Protein AF-A0A7W3Y386-F1 (afdb_monomer_lite)

Secondary structure (DSSP, 8-state):
-----------S---------------------------------HHHHHHHHHHHHHHHHHHHHHHHHHT-HHHHHHHHHHHHHHHHHHHHHHHHHHHHHHHHHHHHHHB-TTS-B-HHHHHHHHHHHHHHHHHHHHHHHHTT-

Structure (mmCIF, N/CA/C/O backbone):
data_AF-A0A7W3Y386-F1
#
_entry.id   AF-A0A7W3Y386-F1
#
loop_
_atom_site.group_PDB
_atom_site.id
_atom_site.type_symbol
_atom_site.label_atom_id
_atom_site.label_alt_id
_atom_site.label_comp_id
_atom_site.label_asym_id
_atom_site.label_entity_id
_atom_site.label_seq_id
_atom_site.pdbx_PDB_ins_code
_atom_site.Cartn_x
_atom_site.Cartn_y
_atom_site.Cartn_z
_atom_site.occupancy
_atom_site.B_iso_or_equiv
_atom_site.auth_seq_id
_atom_site.auth_comp_id
_atom_site.auth_asym_id
_atom_site.auth_atom_id
_atom_site.pdbx_PDB_model_num
ATOM 1 N N . MET A 1 1 ? 32.190 34.028 -1.084 1.00 43.75 1 MET A N 1
ATOM 2 C CA . MET A 1 1 ? 32.669 34.231 0.303 1.00 43.75 1 MET A CA 1
ATOM 3 C C . MET A 1 1 ? 32.483 35.702 0.647 1.00 43.75 1 MET A C 1
ATOM 5 O O . MET A 1 1 ? 32.787 36.502 -0.228 1.00 43.75 1 MET A O 1
ATOM 9 N N . ARG A 1 2 ? 32.028 36.006 1.882 1.00 43.75 2 ARG A N 1
ATOM 10 C CA . ARG A 1 2 ? 31.510 37.298 2.425 1.00 43.75 2 ARG A CA 1
ATOM 11 C C . ARG A 1 2 ? 30.013 37.469 2.125 1.00 43.75 2 ARG A C 1
ATOM 13 O O . ARG A 1 2 ? 29.675 37.678 0.973 1.00 43.75 2 ARG A O 1
ATOM 20 N N . ILE A 1 3 ? 29.067 37.075 2.987 1.00 51.12 3 ILE A N 1
ATOM 21 C CA . ILE A 1 3 ? 28.746 37.412 4.397 1.00 51.12 3 ILE A CA 1
ATOM 22 C C . ILE A 1 3 ? 28.417 38.898 4.564 1.00 51.12 3 ILE A C 1
ATOM 24 O O . ILE A 1 3 ? 29.313 39.715 4.759 1.00 51.12 3 ILE A O 1
ATOM 28 N N . ASP A 1 4 ? 27.115 39.188 4.502 1.00 47.25 4 ASP A N 1
ATOM 29 C CA . ASP A 1 4 ? 26.485 40.408 4.999 1.00 47.25 4 ASP A CA 1
ATOM 30 C C . ASP A 1 4 ? 26.526 40.431 6.534 1.00 47.25 4 ASP A C 1
ATOM 32 O O . ASP A 1 4 ? 26.051 39.508 7.201 1.00 47.25 4 ASP A O 1
ATOM 36 N N . HIS A 1 5 ? 27.063 41.511 7.100 1.00 51.88 5 HIS A N 1
ATOM 37 C CA . HIS A 1 5 ? 26.894 41.880 8.503 1.00 51.88 5 HIS A CA 1
ATOM 38 C C . HIS A 1 5 ? 26.138 43.207 8.559 1.00 51.88 5 HIS A C 1
ATOM 40 O O . HIS A 1 5 ? 26.725 44.277 8.446 1.00 51.88 5 HIS A O 1
ATOM 46 N N . GLY A 1 6 ? 24.821 43.117 8.731 1.00 47.12 6 GLY A N 1
ATOM 47 C CA . GLY A 1 6 ? 23.929 44.253 8.957 1.00 47.12 6 GLY A CA 1
ATOM 48 C C . GLY A 1 6 ? 23.078 44.020 10.201 1.00 47.12 6 GLY A C 1
ATOM 49 O O . GLY A 1 6 ? 21.869 43.866 10.099 1.00 47.12 6 GLY A O 1
ATOM 50 N N . GLY A 1 7 ? 23.717 43.923 11.368 1.00 45.41 7 GLY A N 1
ATOM 51 C CA . GLY A 1 7 ? 23.053 43.835 12.670 1.00 45.41 7 GLY A CA 1
ATOM 52 C C . GLY A 1 7 ? 23.400 45.062 13.499 1.00 45.41 7 GLY A C 1
ATOM 53 O O . GLY A 1 7 ? 24.337 45.023 14.291 1.00 45.41 7 GLY A O 1
ATOM 54 N N . GLY A 1 8 ? 22.699 46.168 13.249 1.00 45.47 8 GLY A N 1
ATOM 55 C CA . GLY A 1 8 ? 22.842 47.403 14.011 1.00 45.47 8 GLY A CA 1
ATOM 56 C C . GLY A 1 8 ? 22.419 47.210 15.466 1.00 45.47 8 GLY A C 1
ATOM 57 O O . GLY A 1 8 ? 21.386 46.606 15.752 1.00 45.47 8 GLY A O 1
ATOM 58 N N . ALA A 1 9 ? 23.236 47.734 16.375 1.00 56.34 9 ALA A N 1
ATOM 59 C CA . ALA A 1 9 ? 22.889 47.915 17.774 1.00 56.34 9 ALA A CA 1
ATOM 60 C C . ALA A 1 9 ? 21.665 48.836 17.900 1.00 56.34 9 ALA A C 1
ATOM 62 O O . ALA A 1 9 ? 21.613 49.882 17.253 1.00 56.34 9 ALA A O 1
ATOM 63 N N . VAL A 1 10 ? 20.715 48.475 18.766 1.00 58.47 10 VAL A N 1
ATOM 64 C CA . VAL A 1 10 ? 19.667 49.391 19.236 1.00 58.47 10 VAL A CA 1
ATOM 65 C C . VAL A 1 10 ? 19.693 49.403 20.769 1.00 58.47 10 VAL A C 1
ATOM 67 O O . VAL A 1 10 ? 19.847 48.333 21.364 1.00 58.47 10 VAL A O 1
ATOM 70 N N . PRO A 1 11 ? 19.625 50.586 21.412 1.00 54.97 11 PRO A N 1
ATOM 71 C CA . PRO A 1 11 ? 20.080 50.792 22.779 1.00 54.97 11 PRO A CA 1
ATOM 72 C C . PRO A 1 11 ? 19.012 50.515 23.838 1.00 54.97 11 PRO A C 1
ATOM 74 O O . PRO A 1 11 ? 17.806 50.535 23.602 1.00 54.97 11 PRO A O 1
ATOM 77 N N . GLU A 1 12 ? 19.521 50.330 25.047 1.00 57.12 12 GLU A N 1
ATOM 78 C CA . GLU A 1 12 ? 18.832 50.268 26.327 1.00 57.12 12 GLU A CA 1
ATOM 79 C C . GLU A 1 12 ? 18.114 51.591 26.664 1.00 57.12 12 GLU A C 1
ATOM 81 O O . GLU A 1 12 ? 18.705 52.485 27.257 1.00 57.12 12 GLU A O 1
ATOM 86 N N . SER A 1 13 ? 16.835 51.735 26.303 1.00 62.88 13 SER A N 1
ATOM 87 C CA . SER A 1 13 ? 15.958 52.781 26.870 1.00 62.88 13 SER A CA 1
ATOM 88 C C . SER A 1 13 ? 14.469 52.518 26.614 1.00 62.88 13 SER A C 1
ATOM 90 O O . SER A 1 13 ? 13.782 53.263 25.923 1.00 62.88 13 SER A O 1
ATOM 92 N N . SER A 1 14 ? 13.922 51.444 27.182 1.00 56.09 14 SER A N 1
ATOM 93 C CA . SER A 1 14 ? 12.462 51.281 27.328 1.00 56.09 14 SER A CA 1
ATOM 94 C C . SER A 1 14 ? 12.120 50.404 28.534 1.00 56.09 14 SER A C 1
ATOM 96 O O . SER A 1 14 ? 11.331 49.469 28.437 1.00 56.09 14 SER A O 1
ATOM 98 N N . ARG A 1 15 ? 12.740 50.693 29.688 1.00 62.75 15 ARG A N 1
ATOM 99 C CA . ARG A 1 15 ? 12.207 50.249 30.982 1.00 62.75 15 ARG A CA 1
ATOM 100 C C . ARG A 1 15 ? 11.028 51.174 31.314 1.00 62.75 15 ARG A C 1
ATOM 102 O O . ARG A 1 15 ? 11.263 52.373 31.426 1.00 62.75 15 ARG A O 1
ATOM 109 N N . PRO A 1 16 ? 9.786 50.679 31.425 1.00 56.00 16 PRO A N 1
ATOM 110 C CA . PRO A 1 16 ? 8.708 51.482 31.966 1.00 56.00 16 PRO A CA 1
ATOM 111 C C . PRO A 1 16 ? 8.860 51.549 33.485 1.00 56.00 16 PRO A C 1
ATOM 113 O O . PRO A 1 16 ? 8.852 50.528 34.176 1.00 56.00 16 PRO A O 1
ATOM 116 N N . ASP A 1 17 ? 9.001 52.774 33.977 1.00 51.72 17 ASP A N 1
ATOM 117 C CA . ASP A 1 17 ? 8.921 53.130 35.384 1.00 51.72 17 ASP A CA 1
ATOM 118 C C . ASP A 1 17 ? 7.496 52.867 35.888 1.00 51.72 17 ASP A C 1
ATOM 120 O O . ASP A 1 17 ? 6.556 53.594 35.561 1.00 51.72 17 ASP A O 1
ATOM 124 N N . HIS A 1 18 ? 7.312 51.824 36.695 1.00 50.12 18 HIS A N 1
ATOM 125 C CA . HIS A 1 18 ? 6.069 51.626 37.434 1.00 50.12 18 HIS A CA 1
ATOM 126 C C . HIS A 1 18 ? 6.189 52.274 38.814 1.00 50.12 18 HIS A C 1
ATOM 128 O O . HIS A 1 18 ? 6.636 51.653 39.776 1.00 50.12 18 HIS A O 1
ATOM 134 N N . GLN A 1 19 ? 5.783 53.544 38.872 1.00 56.59 19 GLN A N 1
ATOM 135 C CA . GLN A 1 19 ? 5.464 54.258 40.106 1.00 56.59 19 GLN A CA 1
ATOM 136 C C . GLN A 1 19 ? 4.197 53.681 40.753 1.00 56.59 19 GLN A C 1
ATOM 138 O O . GLN A 1 19 ? 3.144 53.570 40.127 1.00 56.59 19 GLN A O 1
ATOM 143 N N . ASP A 1 20 ? 4.338 53.326 42.026 1.00 51.91 20 ASP A N 1
ATOM 144 C CA . ASP A 1 20 ? 3.532 53.810 43.147 1.00 51.91 20 ASP A CA 1
ATOM 145 C C . ASP A 1 20 ? 2.018 53.949 42.925 1.00 51.91 20 ASP A C 1
ATOM 147 O O . ASP A 1 20 ? 1.476 55.031 42.716 1.00 51.91 20 ASP A O 1
ATOM 151 N N . GLY A 1 21 ? 1.309 52.837 43.118 1.00 43.19 21 GLY A N 1
ATOM 152 C CA . GLY A 1 21 ? -0.128 52.813 43.380 1.00 43.19 21 GLY A CA 1
ATOM 153 C C . GLY A 1 21 ? -0.414 52.140 44.718 1.00 43.19 21 GLY A C 1
ATOM 154 O O . GLY A 1 21 ? -0.678 50.941 44.773 1.00 43.19 21 GLY A O 1
ATOM 155 N N . LYS A 1 22 ? -0.343 52.897 45.820 1.00 51.66 22 LYS A N 1
ATOM 156 C CA . LYS A 1 22 ? -0.908 52.466 47.105 1.00 51.66 22 LYS A CA 1
ATOM 157 C C . LYS A 1 22 ? -2.435 52.579 47.082 1.00 51.66 22 LYS A C 1
ATOM 159 O O . LYS A 1 22 ? -2.997 53.520 46.537 1.00 51.66 22 LYS A O 1
ATOM 164 N N . SER A 1 23 ? -3.039 51.699 47.878 1.00 52.16 23 SER A N 1
ATOM 165 C CA . SER A 1 23 ? -4.423 51.704 48.368 1.00 52.16 23 SER A CA 1
ATOM 166 C C . SER A 1 23 ? -5.438 50.986 47.478 1.00 52.16 23 SER A C 1
ATOM 168 O O . SER A 1 23 ? -5.710 51.382 46.351 1.00 52.16 23 SER A O 1
ATOM 170 N N . GLY A 1 24 ? -6.037 49.935 48.040 1.00 45.34 24 GLY A N 1
ATOM 171 C CA . GLY A 1 24 ? -7.206 49.300 47.453 1.00 45.34 24 GLY A CA 1
ATOM 172 C C . GLY A 1 24 ? -7.364 47.845 47.853 1.00 45.34 24 GLY A C 1
ATOM 173 O O . GLY A 1 24 ? -7.089 46.959 47.060 1.00 45.34 24 GLY A O 1
ATOM 174 N N . GLY A 1 25 ? -7.855 47.611 49.067 1.00 42.94 25 GLY A N 1
ATOM 175 C CA . GLY A 1 25 ? -8.546 46.365 49.382 1.00 42.94 25 GLY A CA 1
ATOM 176 C C . GLY A 1 25 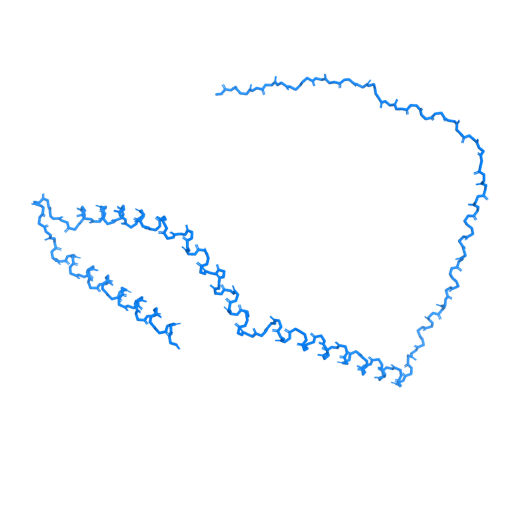? -7.649 45.239 49.870 1.00 42.94 25 GLY A C 1
ATOM 177 O O . GLY A 1 25 ? -7.086 44.462 49.106 1.00 42.94 25 GLY A O 1
ATOM 178 N N . SER A 1 26 ? -7.636 45.077 51.188 1.00 54.69 26 SER A N 1
ATOM 179 C CA . SER A 1 26 ? -7.432 43.788 51.831 1.00 54.69 26 SER A CA 1
ATOM 180 C C . SER A 1 26 ? -8.504 42.796 51.357 1.00 54.69 26 SER A C 1
ATOM 182 O O . SER A 1 26 ? -9.471 42.532 52.068 1.00 54.69 26 SER A O 1
ATOM 184 N N . SER A 1 27 ? -8.355 42.236 50.159 1.00 52.72 27 SER A N 1
ATOM 185 C CA . SER A 1 27 ? -9.071 41.017 49.799 1.00 52.72 27 SER A CA 1
ATOM 186 C C . SER A 1 27 ? -8.254 39.860 50.342 1.00 52.72 27 SER A C 1
ATOM 188 O O . SER A 1 27 ? -7.410 39.258 49.678 1.00 52.72 27 SER A O 1
ATOM 190 N N . ARG A 1 28 ? -8.428 39.663 51.647 1.00 54.69 28 ARG A N 1
ATOM 191 C CA . ARG A 1 28 ? -8.013 38.474 52.367 1.00 54.69 28 ARG A CA 1
ATOM 192 C C . ARG A 1 28 ? -8.628 37.303 51.604 1.00 54.69 28 ARG A C 1
ATOM 194 O O . ARG A 1 28 ? -9.819 37.047 51.732 1.00 54.69 28 ARG A O 1
ATOM 201 N N . TYR A 1 29 ? -7.824 36.617 50.797 1.00 49.25 29 TYR A N 1
ATOM 202 C CA . TYR A 1 29 ? -8.136 35.258 50.393 1.00 49.25 29 TYR A CA 1
ATOM 203 C C . TYR A 1 29 ? -8.120 34.447 51.688 1.00 49.25 29 TYR A C 1
ATOM 205 O O . TYR A 1 29 ? -7.090 33.918 52.106 1.00 49.25 29 TYR A O 1
ATOM 213 N N . GLU A 1 30 ? -9.257 34.411 52.380 1.00 54.75 30 GLU A N 1
ATOM 214 C CA . GLU A 1 30 ? -9.596 33.242 53.162 1.00 54.75 30 GLU A CA 1
ATOM 215 C C . GLU A 1 30 ? -9.615 32.107 52.153 1.00 54.75 30 GLU A C 1
ATOM 217 O O . GLU A 1 30 ? -10.576 31.882 51.424 1.00 54.75 30 GLU A O 1
ATOM 222 N N . VAL A 1 31 ? -8.470 31.435 52.058 1.00 52.94 31 VAL A N 1
ATOM 223 C CA . VAL A 1 31 ? -8.421 30.061 51.607 1.00 52.94 31 VAL A CA 1
ATOM 224 C C . VAL A 1 31 ? -9.313 29.338 52.596 1.00 52.94 31 VAL A C 1
ATOM 226 O O . VAL A 1 31 ? -8.880 28.967 53.690 1.00 52.94 31 VAL A O 1
ATOM 229 N N . GLU A 1 32 ? -10.589 29.231 52.238 1.00 58.09 32 GLU A N 1
ATOM 230 C CA . GLU A 1 32 ? -11.501 28.274 52.816 1.00 58.09 32 GLU A CA 1
ATOM 231 C C . GLU A 1 32 ? -10.778 26.948 52.636 1.00 58.09 32 GLU A C 1
ATOM 233 O O . GLU A 1 32 ? -10.674 26.413 51.530 1.00 58.09 32 GLU A O 1
ATOM 238 N N . LYS A 1 33 ? -10.102 26.509 53.705 1.00 52.88 33 LYS A N 1
ATOM 239 C CA . LYS A 1 33 ? -9.380 25.247 53.700 1.00 52.88 33 LYS A CA 1
ATOM 240 C C . LYS A 1 33 ? -10.430 24.248 53.250 1.00 52.88 33 LYS A C 1
ATOM 242 O O . LYS A 1 33 ? -11.424 24.120 53.976 1.00 52.88 33 LYS A O 1
ATOM 247 N N . PRO A 1 34 ? -10.274 23.581 52.089 1.00 52.59 34 PRO A N 1
ATOM 248 C CA . PRO A 1 34 ? -11.197 22.524 51.753 1.00 52.59 34 PRO A CA 1
ATOM 249 C C . PRO A 1 34 ? -11.122 21.603 52.954 1.00 52.59 34 PRO A C 1
ATOM 251 O O . PRO A 1 34 ? -10.032 21.148 53.315 1.00 52.59 34 PRO A O 1
ATOM 254 N N . LYS A 1 35 ? -12.251 21.454 53.661 1.00 53.72 35 LYS A N 1
ATOM 255 C CA . LYS A 1 35 ? -12.402 20.434 54.687 1.00 53.72 35 LYS A CA 1
ATOM 256 C C . LYS A 1 35 ? -11.912 19.194 53.978 1.00 53.72 35 LYS A C 1
ATOM 258 O O . LYS A 1 35 ? -12.574 18.739 53.044 1.00 53.72 35 LYS A O 1
ATOM 263 N N . ALA A 1 36 ? -10.709 18.746 54.328 1.00 56.09 36 ALA A N 1
ATOM 264 C CA . ALA A 1 36 ? -10.206 17.485 53.866 1.00 56.09 36 ALA A CA 1
ATOM 265 C C . ALA A 1 36 ? -11.277 16.533 54.367 1.00 56.09 36 ALA A C 1
ATOM 267 O O . ALA A 1 36 ? -11.376 16.268 55.566 1.00 56.09 36 ALA A O 1
ATOM 268 N N . LYS A 1 37 ? -12.181 16.133 53.465 1.00 51.97 37 LYS A N 1
ATOM 269 C CA . LYS A 1 37 ? -12.906 14.903 53.654 1.00 51.97 37 LYS A CA 1
ATOM 270 C C . LYS A 1 37 ? -11.756 13.939 53.742 1.00 51.97 37 LYS A C 1
ATOM 272 O O . LYS A 1 37 ? -11.091 13.686 52.743 1.00 51.97 37 LYS A O 1
ATOM 277 N N . GLU A 1 38 ? -11.437 13.575 54.975 1.00 54.25 38 GLU A N 1
ATOM 278 C CA . GLU A 1 38 ? -10.708 12.381 55.306 1.00 54.25 38 GLU A CA 1
ATOM 279 C C . GLU A 1 38 ? -11.387 11.320 54.452 1.00 54.25 38 GLU A C 1
ATOM 281 O O . GLU A 1 38 ? -12.430 10.765 54.806 1.00 54.25 38 GLU A O 1
ATOM 286 N N . SER A 1 39 ? -10.863 11.104 53.247 1.00 53.88 39 SER A N 1
ATOM 287 C CA . SER A 1 39 ? -11.093 9.884 52.525 1.00 53.88 39 SER A CA 1
ATOM 288 C C . SER A 1 39 ? -10.330 8.906 53.382 1.00 53.88 39 SER A C 1
ATOM 290 O O . SER A 1 39 ? -9.156 8.619 53.145 1.00 53.88 39 SER A O 1
ATOM 292 N N . LYS A 1 40 ? -10.981 8.474 54.471 1.00 48.91 40 LYS A N 1
ATOM 293 C CA . LYS A 1 40 ? -10.641 7.236 55.125 1.00 48.91 40 LYS A CA 1
ATOM 294 C C . LYS A 1 40 ? -10.380 6.308 53.956 1.00 48.91 40 LYS A C 1
ATOM 296 O O . LYS A 1 40 ? -11.259 6.146 53.105 1.00 48.91 40 LYS A O 1
ATOM 301 N N . ALA A 1 41 ? -9.196 5.720 53.905 1.00 54.28 41 ALA A N 1
ATOM 302 C CA . ALA A 1 41 ? -9.041 4.434 53.260 1.00 54.28 41 ALA A CA 1
ATOM 303 C C . ALA A 1 41 ? -9.923 3.453 54.055 1.00 54.28 41 ALA A C 1
ATOM 305 O O . ALA A 1 41 ? -9.459 2.615 54.817 1.00 54.28 41 ALA A O 1
ATOM 306 N N . LYS A 1 42 ? -11.240 3.660 53.981 1.00 57.09 42 LYS A N 1
ATOM 307 C CA . LYS A 1 42 ? -12.264 2.721 54.355 1.00 57.09 42 LYS A CA 1
ATOM 308 C C . LYS A 1 42 ? -12.053 1.675 53.285 1.00 57.09 42 LYS A C 1
ATOM 310 O O . LYS A 1 42 ? -12.185 1.997 52.107 1.00 57.09 42 LYS A O 1
ATOM 315 N N . ALA A 1 43 ? -11.596 0.492 53.678 1.00 63.28 43 ALA A N 1
ATOM 316 C CA . ALA A 1 43 ? -11.682 -0.654 52.795 1.00 63.28 43 ALA A CA 1
ATOM 317 C C . ALA A 1 43 ? -13.115 -0.631 52.248 1.00 63.28 43 ALA A C 1
ATOM 319 O O . ALA A 1 43 ? -14.071 -0.687 53.029 1.00 63.28 43 ALA A O 1
ATOM 320 N N . GLU A 1 44 ? -13.250 -0.336 50.956 1.00 68.94 44 GLU A N 1
ATOM 321 C CA . GLU A 1 44 ? -14.553 -0.256 50.315 1.00 68.94 44 GLU A CA 1
ATOM 322 C C . GLU A 1 44 ? -15.253 -1.578 50.595 1.00 68.94 44 GLU A C 1
ATOM 324 O O . GLU A 1 44 ? -14.631 -2.646 50.547 1.00 68.94 44 GLU A O 1
ATOM 329 N N . GLY A 1 45 ? -16.528 -1.501 50.965 1.00 82.44 45 GLY A N 1
ATOM 330 C CA . GLY A 1 45 ? -17.288 -2.716 51.213 1.00 82.44 45 GLY A CA 1
ATOM 331 C C . GLY A 1 45 ? -17.272 -3.592 49.952 1.00 82.44 45 GLY A C 1
ATOM 332 O O . GLY A 1 45 ? -17.225 -3.048 48.845 1.00 82.44 45 GLY A O 1
ATOM 333 N N . PRO A 1 46 ? -17.327 -4.928 50.075 1.00 84.94 46 PRO A N 1
ATOM 334 C CA . PRO A 1 46 ? -17.319 -5.829 48.921 1.00 84.94 46 PRO A CA 1
ATOM 335 C C . PRO A 1 46 ? -18.349 -5.444 47.843 1.00 84.94 46 PRO A C 1
ATOM 337 O O . PRO A 1 46 ? -18.045 -5.493 46.654 1.00 84.94 46 PRO A O 1
ATOM 340 N N . GLU A 1 47 ? -19.521 -4.947 48.244 1.00 86.56 47 GLU A N 1
ATOM 341 C CA . GLU A 1 47 ? -20.558 -4.473 47.318 1.00 86.56 47 GLU A CA 1
ATOM 342 C C . GLU A 1 47 ? -20.150 -3.236 46.504 1.00 86.56 47 GLU A C 1
ATOM 344 O O . GLU A 1 47 ? -20.496 -3.105 45.330 1.00 86.56 47 GLU A O 1
ATOM 349 N N . GLU A 1 48 ? -19.381 -2.333 47.105 1.00 86.06 48 GLU A N 1
ATOM 350 C CA . GLU A 1 48 ? -18.909 -1.099 46.477 1.00 86.06 48 GLU A CA 1
ATOM 351 C C . GLU A 1 48 ? -17.771 -1.392 45.486 1.00 86.06 48 GLU A C 1
ATOM 353 O O . GLU A 1 48 ? -17.708 -0.813 44.395 1.00 86.06 48 GLU A O 1
ATOM 358 N N . ILE A 1 49 ? -16.929 -2.381 45.806 1.00 87.62 49 ILE A N 1
ATOM 359 C CA . ILE A 1 49 ? -15.917 -2.924 44.892 1.00 87.62 49 ILE A CA 1
ATOM 360 C C . ILE A 1 49 ? -16.596 -3.583 43.687 1.00 87.62 49 ILE A C 1
ATOM 362 O O . ILE A 1 49 ? -16.234 -3.301 42.542 1.00 87.62 49 ILE A O 1
ATOM 366 N N . GLU A 1 50 ? -17.613 -4.414 43.912 1.00 89.94 50 GLU A N 1
ATOM 367 C CA . GLU A 1 50 ? -18.375 -5.032 42.829 1.00 89.94 50 GLU A CA 1
ATOM 368 C C . GLU A 1 50 ? -19.097 -4.007 41.950 1.00 89.94 50 GLU A C 1
ATOM 370 O O . GLU A 1 50 ? -19.057 -4.110 40.719 1.00 89.94 50 GLU A O 1
ATOM 375 N N . ALA A 1 51 ? -19.731 -3.001 42.557 1.00 91.69 51 ALA A N 1
ATOM 376 C CA . ALA A 1 51 ? -20.394 -1.924 41.832 1.00 91.69 51 ALA A CA 1
ATOM 377 C C . ALA A 1 51 ? -19.402 -1.169 40.935 1.00 91.69 51 ALA A C 1
ATOM 379 O O . ALA A 1 51 ? -19.682 -0.938 39.754 1.00 91.69 51 ALA A O 1
ATOM 380 N N . ARG A 1 52 ? -18.200 -0.870 41.443 1.00 90.81 52 ARG A N 1
ATOM 381 C CA . ARG A 1 52 ? -17.150 -0.216 40.654 1.00 90.81 52 ARG A CA 1
ATOM 382 C C . ARG A 1 52 ? -16.600 -1.111 39.547 1.00 90.81 52 ARG A C 1
ATOM 384 O O . ARG A 1 52 ? -16.320 -0.609 38.460 1.00 90.81 52 ARG A O 1
ATOM 391 N N . ILE A 1 53 ? -16.446 -2.415 39.780 1.00 92.88 53 ILE A N 1
ATOM 392 C CA . ILE A 1 53 ? -16.003 -3.360 38.742 1.00 92.88 53 ILE A CA 1
ATOM 393 C C . ILE A 1 53 ? -17.036 -3.431 37.616 1.00 92.88 53 ILE A C 1
ATOM 395 O O . ILE A 1 53 ? -16.661 -3.329 36.448 1.00 92.88 53 ILE A O 1
ATOM 399 N N . ARG A 1 54 ? -18.326 -3.563 37.948 1.00 94.31 54 ARG A N 1
ATOM 400 C CA . ARG A 1 54 ? -19.409 -3.566 36.953 1.00 94.31 54 ARG A CA 1
ATOM 401 C C . ARG A 1 54 ? -19.421 -2.269 36.149 1.00 94.31 54 ARG A C 1
ATOM 403 O O . ARG A 1 54 ? -19.431 -2.319 34.923 1.00 94.31 54 ARG A O 1
ATOM 410 N N . HIS A 1 55 ? -19.316 -1.128 36.827 1.00 92.44 55 HIS A N 1
ATOM 411 C CA . HIS A 1 55 ? -19.271 0.175 36.172 1.00 92.44 55 HIS A CA 1
ATOM 412 C C . HIS A 1 55 ? -18.055 0.322 35.240 1.00 92.44 55 HIS A C 1
ATOM 414 O O . HIS A 1 55 ? -18.207 0.713 34.087 1.00 92.44 55 HIS A O 1
ATOM 420 N N . ARG A 1 56 ? -16.853 -0.076 35.683 1.00 94.25 56 ARG A N 1
ATOM 421 C CA . ARG A 1 56 ? -15.646 -0.043 34.837 1.00 94.25 56 ARG A CA 1
ATOM 422 C C . ARG A 1 56 ? -15.754 -0.962 33.624 1.00 94.25 56 ARG A C 1
ATOM 424 O O . ARG A 1 56 ? -15.303 -0.580 32.552 1.00 94.25 56 ARG A O 1
ATOM 431 N N . ARG A 1 57 ? -16.343 -2.153 33.774 1.00 95.62 57 ARG A N 1
ATOM 432 C CA . ARG A 1 57 ? -16.563 -3.081 32.653 1.00 95.62 57 ARG A CA 1
ATOM 433 C C . ARG A 1 57 ? -17.531 -2.512 31.619 1.00 95.62 57 ARG A C 1
ATOM 435 O O . ARG A 1 57 ? -17.267 -2.670 30.436 1.00 95.62 57 ARG A O 1
ATOM 442 N N . ALA A 1 58 ? -18.589 -1.827 32.053 1.00 93.25 58 ALA A N 1
ATOM 443 C CA . ALA A 1 58 ? -19.523 -1.162 31.146 1.00 93.25 58 ALA A CA 1
ATOM 444 C C . ALA A 1 58 ? -18.826 -0.068 30.318 1.00 93.25 58 ALA A C 1
ATOM 446 O O . ALA A 1 58 ? -18.891 -0.091 29.096 1.00 93.25 58 ALA A O 1
ATOM 447 N N . VAL A 1 59 ? -18.050 0.806 30.971 1.00 94.00 59 VAL A N 1
ATOM 448 C CA . VAL A 1 59 ? -17.267 1.852 30.284 1.00 94.00 59 VAL A CA 1
ATOM 449 C C . VAL A 1 59 ? -16.247 1.249 29.305 1.00 94.00 59 VAL A C 1
ATOM 451 O O . VAL A 1 59 ? -16.016 1.787 28.221 1.00 94.00 59 VAL A O 1
ATOM 454 N N . LEU A 1 60 ? -15.635 0.115 29.659 1.00 94.94 60 LEU A N 1
ATOM 455 C CA . LEU A 1 60 ? -14.690 -0.571 28.777 1.00 94.94 60 LEU A CA 1
ATOM 456 C C . LEU A 1 60 ? -15.370 -1.185 27.546 1.00 94.94 60 LEU A C 1
ATOM 458 O O . LEU A 1 60 ? -14.801 -1.157 26.463 1.00 94.94 60 LEU A O 1
ATOM 462 N N . ALA A 1 61 ? -16.570 -1.743 27.705 1.00 93.44 61 ALA A N 1
ATOM 463 C CA . ALA A 1 61 ? -17.328 -2.312 26.597 1.00 93.44 61 ALA A CA 1
ATOM 464 C C . ALA A 1 61 ? -17.714 -1.235 25.571 1.00 93.44 61 ALA A C 1
ATOM 466 O O . ALA A 1 61 ? -17.461 -1.427 24.386 1.00 93.44 61 ALA A O 1
ATOM 467 N N . ASP A 1 62 ? -18.210 -0.083 26.031 1.00 91.38 62 ASP A N 1
ATOM 468 C CA . ASP A 1 62 ? -18.566 1.041 25.152 1.00 91.38 62 ASP A CA 1
ATOM 469 C C . ASP A 1 62 ? -17.346 1.571 24.383 1.00 91.38 62 ASP A C 1
ATOM 471 O O . ASP A 1 62 ? -17.388 1.778 23.170 1.00 91.38 62 ASP A O 1
ATOM 475 N N . THR A 1 63 ? -16.219 1.745 25.079 1.00 92.38 63 THR A N 1
ATOM 476 C CA . THR A 1 63 ? -14.973 2.216 24.449 1.00 92.38 63 THR A CA 1
ATOM 477 C C . THR A 1 63 ? -14.381 1.199 23.477 1.00 92.38 63 THR A C 1
ATOM 4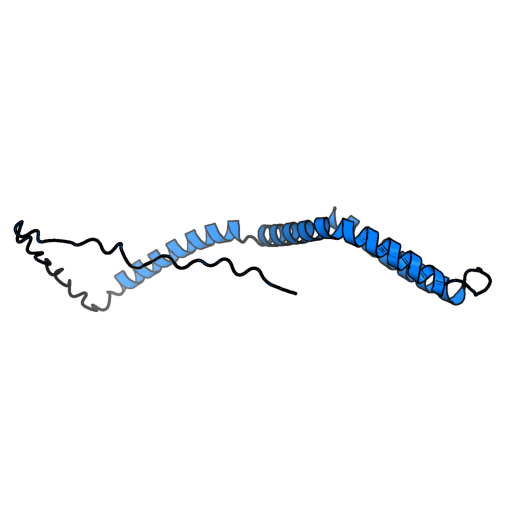79 O O . THR A 1 63 ? -13.814 1.587 22.453 1.00 92.38 63 THR A O 1
ATOM 482 N N . LEU A 1 64 ? -14.521 -0.101 23.751 1.00 90.94 64 LEU A N 1
ATOM 483 C CA . LEU A 1 64 ? -14.114 -1.150 22.820 1.00 90.94 64 LEU A CA 1
ATOM 484 C C . LEU A 1 64 ? -15.004 -1.199 21.583 1.00 90.94 64 LEU A C 1
ATOM 486 O O . LEU A 1 64 ? -14.472 -1.445 20.506 1.00 90.94 64 LEU A O 1
ATOM 490 N N . ASP A 1 65 ? -16.304 -0.948 21.707 1.00 87.69 65 ASP A N 1
ATOM 491 C CA . ASP A 1 65 ? -17.213 -0.932 20.559 1.00 87.69 65 ASP A CA 1
ATOM 492 C C . ASP A 1 65 ? -16.900 0.253 19.629 1.00 87.69 65 ASP A C 1
ATOM 494 O O . ASP A 1 65 ? -16.763 0.092 18.412 1.00 87.69 65 ASP A O 1
ATOM 498 N N . GLU A 1 66 ? -16.613 1.429 20.202 1.00 90.06 66 GLU A N 1
ATOM 499 C CA . GLU A 1 66 ? -16.137 2.580 19.427 1.00 90.06 66 GLU A CA 1
ATOM 500 C C . GLU A 1 66 ? -14.782 2.299 18.745 1.00 90.06 66 GLU A C 1
ATOM 502 O O . GLU A 1 66 ? -14.587 2.599 17.557 1.00 90.06 66 GLU A O 1
ATOM 507 N N . LEU A 1 67 ? -13.831 1.699 19.471 1.00 87.50 67 LEU A N 1
ATOM 508 C CA . LEU A 1 67 ? -12.528 1.327 18.915 1.00 87.50 67 LEU A CA 1
ATOM 509 C C . LEU A 1 67 ? -12.639 0.218 17.864 1.00 87.50 67 LEU A C 1
ATOM 511 O O . LEU A 1 67 ? -11.905 0.257 16.879 1.00 87.50 67 LEU A O 1
ATOM 515 N N . ALA A 1 68 ? -13.551 -0.741 18.017 1.00 82.25 68 ALA A N 1
ATOM 516 C CA . ALA A 1 68 ? -13.739 -1.845 17.082 1.00 82.25 68 ALA A CA 1
ATOM 517 C C . ALA A 1 68 ? -14.181 -1.353 15.699 1.00 82.25 68 ALA A C 1
ATOM 519 O O . ALA A 1 68 ? -13.718 -1.879 14.684 1.00 82.25 68 ALA A O 1
ATOM 520 N N . VAL A 1 69 ? -15.011 -0.307 15.645 1.00 81.19 69 VAL A N 1
ATOM 521 C CA . VAL A 1 69 ? -15.424 0.329 14.386 1.00 81.19 69 VAL A CA 1
ATOM 522 C C . VAL A 1 69 ? -14.252 1.071 13.731 1.00 81.19 69 VAL A C 1
ATOM 524 O O . VAL A 1 69 ? -14.018 0.925 12.528 1.00 81.19 69 VAL A O 1
ATOM 527 N N . ARG A 1 70 ? -13.474 1.839 14.509 1.00 77.94 70 ARG A N 1
ATOM 528 C CA . ARG A 1 70 ? -12.363 2.662 13.983 1.00 77.94 70 ARG A CA 1
ATOM 529 C C . ARG A 1 70 ? -11.120 1.850 13.611 1.00 77.94 70 ARG A C 1
ATOM 531 O O . ARG A 1 70 ? -10.433 2.175 12.648 1.00 77.94 70 ARG A O 1
ATOM 538 N N . VAL A 1 71 ? -10.834 0.795 14.365 1.00 85.19 71 VAL A N 1
ATOM 539 C CA . VAL A 1 71 ? -9.632 -0.052 14.259 1.00 85.19 71 VAL A CA 1
ATOM 540 C C . VAL A 1 71 ? -9.989 -1.392 13.601 1.00 85.19 71 VAL A C 1
ATOM 542 O O . VAL A 1 71 ? -9.251 -2.372 13.690 1.00 85.19 71 VAL A O 1
ATOM 545 N N . HIS A 1 72 ? -11.122 -1.457 12.892 1.00 84.38 72 HIS A N 1
ATOM 546 C CA . HIS A 1 72 ? -11.492 -2.655 12.156 1.00 84.38 72 HIS A CA 1
ATOM 547 C C . HIS A 1 72 ? -10.365 -3.015 11.164 1.00 84.38 72 HIS A C 1
ATOM 549 O O . HIS A 1 72 ? -9.910 -2.135 10.422 1.00 84.38 72 HIS A O 1
ATOM 555 N N . PRO A 1 73 ? -9.903 -4.281 11.091 1.00 77.81 73 PRO A N 1
ATOM 556 C CA . PRO A 1 73 ? -8.731 -4.656 10.293 1.00 77.81 73 PRO A CA 1
ATOM 557 C C . PRO A 1 73 ? -8.816 -4.201 8.832 1.00 77.81 73 PRO A C 1
ATOM 559 O O . PRO A 1 73 ? -7.825 -3.777 8.239 1.00 77.81 73 PRO A O 1
ATOM 562 N N . LYS A 1 74 ? -10.024 -4.223 8.259 1.00 79.75 74 LYS A N 1
ATOM 563 C CA . LYS A 1 74 ? -10.290 -3.765 6.891 1.00 79.75 74 LYS A CA 1
ATOM 564 C C . LYS A 1 74 ? -10.022 -2.265 6.703 1.00 79.75 74 LYS A C 1
ATOM 566 O O . LYS A 1 74 ? -9.538 -1.875 5.643 1.00 79.75 74 LYS A O 1
ATOM 571 N N . THR A 1 75 ? -10.304 -1.452 7.719 1.00 79.56 75 THR A N 1
ATOM 572 C CA . THR A 1 75 ? -10.115 0.006 7.712 1.00 79.56 75 THR A CA 1
ATOM 573 C C . THR A 1 75 ? -8.639 0.361 7.858 1.00 79.56 75 THR A C 1
ATOM 575 O O . THR A 1 75 ? -8.115 1.104 7.034 1.00 79.56 75 THR A O 1
ATOM 578 N N . ILE A 1 76 ? -7.928 -0.265 8.806 1.00 77.31 76 ILE A N 1
ATOM 579 C CA . ILE A 1 76 ? -6.479 -0.049 8.989 1.00 77.31 76 ILE A CA 1
ATOM 580 C C . ILE A 1 76 ? -5.713 -0.412 7.716 1.00 77.31 76 ILE A C 1
ATOM 582 O O . ILE A 1 76 ? -4.893 0.362 7.220 1.00 77.31 76 ILE A O 1
ATOM 586 N N . VAL A 1 77 ? -5.981 -1.601 7.168 1.00 76.50 77 VAL A N 1
ATOM 587 C CA . VAL A 1 77 ? -5.317 -2.071 5.945 1.00 76.50 77 VAL A CA 1
ATOM 588 C C . VAL A 1 77 ? -5.665 -1.167 4.762 1.00 76.50 77 VAL A C 1
ATOM 590 O O . VAL A 1 77 ? -4.804 -0.915 3.917 1.00 76.50 77 VAL A O 1
ATOM 593 N N . GLY A 1 78 ? -6.898 -0.651 4.716 1.00 76.31 78 GLY A N 1
ATOM 594 C CA . GLY A 1 78 ? -7.329 0.373 3.771 1.00 76.31 78 GLY A CA 1
ATOM 595 C C . GLY A 1 78 ? -6.452 1.619 3.849 1.00 76.31 78 GLY A C 1
ATOM 596 O O . GLY A 1 78 ? -5.759 1.924 2.883 1.00 76.31 78 GLY A O 1
ATOM 597 N N . ASP A 1 79 ? -6.395 2.279 5.003 1.00 74.69 79 ASP A N 1
ATOM 598 C CA . ASP A 1 79 ? -5.678 3.546 5.195 1.00 74.69 79 ASP A CA 1
ATOM 599 C C . ASP A 1 79 ? -4.171 3.438 4.938 1.00 74.69 79 ASP A C 1
ATOM 601 O O . ASP A 1 79 ? -3.575 4.305 4.286 1.00 74.69 79 ASP A O 1
ATOM 605 N N . VAL A 1 80 ? -3.548 2.345 5.387 1.00 78.19 80 VAL A N 1
ATOM 606 C CA . VAL A 1 80 ? -2.129 2.067 5.121 1.00 78.19 80 VAL A CA 1
ATOM 607 C C . VAL A 1 80 ? -1.887 1.890 3.622 1.00 78.19 80 VAL A C 1
ATOM 609 O O . VAL A 1 80 ? -0.924 2.431 3.073 1.00 78.19 80 VAL A O 1
ATOM 612 N N . ARG A 1 81 ? -2.779 1.179 2.925 1.00 71.06 81 ARG A N 1
ATOM 613 C CA . ARG A 1 81 ? -2.685 0.978 1.476 1.00 71.06 81 ARG A CA 1
ATOM 614 C C . ARG A 1 81 ? -2.868 2.286 0.713 1.00 71.06 81 ARG A C 1
ATOM 616 O O . ARG A 1 81 ? -2.123 2.520 -0.235 1.00 71.06 81 ARG A O 1
ATOM 623 N N . THR A 1 82 ? -3.807 3.138 1.109 1.00 71.06 82 THR A N 1
ATOM 624 C CA . THR A 1 82 ? -4.045 4.432 0.452 1.00 71.06 82 THR A CA 1
ATOM 625 C C . THR A 1 82 ? -2.845 5.363 0.620 1.00 71.06 82 THR A C 1
ATOM 627 O O . THR A 1 82 ? -2.401 5.970 -0.354 1.00 71.06 82 THR A O 1
ATOM 630 N N . ARG A 1 83 ? -2.243 5.404 1.818 1.00 69.50 83 ARG A N 1
ATOM 631 C CA . ARG A 1 83 ? -0.995 6.148 2.071 1.00 69.50 83 ARG A CA 1
ATOM 632 C C . ARG A 1 83 ? 0.190 5.604 1.277 1.00 69.50 83 ARG A C 1
ATOM 634 O O . ARG A 1 83 ? 1.005 6.373 0.785 1.00 69.50 83 ARG A O 1
ATOM 641 N N . ALA A 1 84 ? 0.293 4.288 1.116 1.00 71.81 84 ALA A N 1
ATOM 642 C CA . ALA A 1 84 ? 1.347 3.701 0.293 1.00 71.81 84 ALA A CA 1
ATOM 643 C C . ALA A 1 84 ? 1.176 4.061 -1.194 1.00 71.81 84 ALA A C 1
ATOM 645 O O . ALA A 1 84 ? 2.153 4.369 -1.872 1.00 71.81 84 ALA A O 1
ATOM 646 N N . LEU A 1 85 ? -0.062 4.059 -1.699 1.00 70.56 85 LEU A N 1
ATOM 647 C CA . LEU A 1 85 ? -0.361 4.422 -3.086 1.00 70.56 85 LEU A CA 1
ATOM 648 C C . LEU A 1 85 ? -0.079 5.906 -3.375 1.00 70.56 85 LEU A C 1
ATOM 650 O O . LEU A 1 85 ? 0.466 6.213 -4.432 1.00 70.56 85 LEU A O 1
ATOM 654 N N . SER A 1 86 ? -0.355 6.816 -2.436 1.00 60.56 86 SER A N 1
ATOM 655 C CA . SER A 1 86 ? -0.077 8.250 -2.624 1.00 60.56 86 SER A CA 1
ATOM 656 C C . SER A 1 86 ? 1.422 8.579 -2.690 1.00 60.56 86 SER A C 1
ATOM 658 O O . SER A 1 86 ? 1.828 9.506 -3.392 1.00 60.56 86 SER A O 1
ATOM 660 N N . VAL A 1 87 ? 2.273 7.791 -2.026 1.00 64.50 87 VAL A N 1
ATOM 661 C CA . VAL A 1 87 ? 3.739 7.923 -2.113 1.00 64.50 87 VAL A CA 1
ATOM 662 C C . VAL A 1 87 ? 4.270 7.495 -3.486 1.00 64.50 87 VAL A C 1
ATOM 664 O O . VAL A 1 87 ? 5.255 8.056 -3.975 1.00 64.50 87 VAL A O 1
ATOM 667 N N . VAL A 1 88 ? 3.616 6.526 -4.131 1.00 65.12 88 VAL A N 1
ATOM 668 C CA . VAL A 1 88 ? 4.013 6.021 -5.454 1.00 65.12 88 VAL A CA 1
ATOM 669 C C . VAL A 1 88 ? 3.726 7.045 -6.551 1.00 65.12 88 VAL A C 1
ATOM 671 O O . VAL A 1 88 ? 4.572 7.242 -7.422 1.00 65.12 88 VAL A O 1
ATOM 674 N N . ASP A 1 89 ? 2.603 7.756 -6.474 1.00 60.50 89 ASP A N 1
ATOM 675 C CA . ASP A 1 89 ? 2.203 8.743 -7.487 1.00 60.50 89 ASP A CA 1
ATOM 676 C C . ASP A 1 89 ? 3.244 9.865 -7.639 1.00 60.50 89 ASP A C 1
ATOM 678 O O . ASP A 1 89 ? 3.639 10.249 -8.741 1.00 60.50 89 ASP A O 1
ATOM 682 N N . ARG A 1 90 ? 3.828 10.298 -6.514 1.00 60.38 90 ARG A N 1
ATOM 683 C CA . ARG A 1 90 ? 4.900 11.304 -6.498 1.00 60.38 90 ARG A CA 1
ATOM 684 C C . ARG A 1 90 ? 6.250 10.776 -7.002 1.00 60.38 90 ARG A C 1
ATOM 686 O O . ARG A 1 90 ? 7.119 11.561 -7.376 1.00 60.38 90 ARG A O 1
ATOM 693 N N . ARG A 1 91 ? 6.445 9.453 -7.021 1.00 60.84 91 ARG A N 1
ATOM 694 C CA . ARG A 1 91 ? 7.666 8.773 -7.493 1.00 60.84 91 ARG A CA 1
ATOM 695 C C . ARG A 1 91 ? 7.576 8.346 -8.961 1.00 60.84 91 ARG A C 1
ATOM 697 O O . ARG A 1 91 ? 8.622 8.157 -9.579 1.00 60.84 91 ARG A O 1
ATOM 704 N N . ALA A 1 92 ? 6.377 8.246 -9.535 1.00 64.19 92 ALA A N 1
ATOM 705 C CA . ALA A 1 92 ? 6.159 7.770 -10.902 1.00 64.19 92 ALA A CA 1
ATOM 706 C C . ALA A 1 92 ? 6.840 8.651 -11.970 1.00 64.19 92 ALA A C 1
ATOM 708 O O . ALA A 1 92 ? 7.498 8.130 -12.871 1.00 64.19 92 ALA A O 1
ATOM 709 N N . GLY A 1 93 ? 6.776 9.982 -11.832 1.00 59.38 93 GLY A N 1
ATOM 710 C CA . GLY A 1 93 ? 7.417 10.911 -12.777 1.00 59.38 93 GLY A CA 1
ATOM 711 C C . GLY A 1 93 ? 8.951 10.845 -12.768 1.00 59.38 93 GLY A C 1
ATOM 712 O O . GLY A 1 93 ? 9.589 10.892 -13.818 1.00 59.38 93 GLY A O 1
ATOM 713 N N . GLN A 1 94 ? 9.557 10.657 -11.591 1.00 63.28 94 GLN A N 1
ATOM 714 C CA . GLN A 1 94 ? 11.010 10.477 -11.455 1.00 63.28 94 GLN A CA 1
ATOM 715 C C . GLN A 1 94 ? 11.458 9.083 -11.912 1.00 63.28 94 GLN A C 1
ATOM 717 O O . GLN A 1 94 ? 12.524 8.937 -12.511 1.00 63.28 94 GLN A O 1
ATOM 722 N N . ALA A 1 95 ? 10.623 8.065 -11.689 1.00 66.75 95 ALA A N 1
ATOM 723 C CA . ALA A 1 95 ? 10.876 6.713 -12.166 1.00 66.75 95 ALA A CA 1
ATOM 724 C C . ALA A 1 95 ? 10.951 6.661 -13.698 1.00 66.75 95 ALA A C 1
ATOM 726 O O . ALA A 1 95 ? 11.857 6.028 -14.229 1.00 66.75 95 ALA A O 1
ATOM 727 N N . TYR A 1 96 ? 10.084 7.384 -14.416 1.00 60.91 96 TYR A N 1
ATOM 728 C CA . TYR A 1 96 ? 10.123 7.426 -15.882 1.00 60.91 96 TYR A CA 1
ATOM 729 C C . TYR A 1 96 ? 11.455 7.973 -16.429 1.00 60.91 96 TYR A C 1
ATOM 731 O O . TYR A 1 96 ? 12.067 7.383 -17.322 1.00 60.91 96 TYR A O 1
ATOM 739 N N . ILE A 1 97 ? 11.959 9.066 -15.847 1.00 66.00 97 ILE A N 1
ATOM 740 C CA . ILE A 1 97 ? 13.226 9.691 -16.261 1.00 66.00 97 ILE A CA 1
ATOM 741 C C . ILE A 1 97 ? 14.426 8.794 -15.911 1.00 66.00 97 ILE A C 1
ATOM 743 O O . ILE A 1 97 ? 15.347 8.642 -16.719 1.00 66.00 97 ILE A O 1
ATOM 747 N N . ALA A 1 98 ? 14.410 8.157 -14.736 1.00 70.19 98 ALA A N 1
ATOM 748 C CA . ALA A 1 98 ? 15.447 7.211 -14.324 1.00 70.19 98 ALA A CA 1
ATOM 749 C C . ALA A 1 98 ? 15.475 5.955 -15.213 1.00 70.19 98 ALA A C 1
ATOM 751 O O . ALA A 1 98 ? 16.550 5.478 -15.581 1.00 70.19 98 ALA A O 1
ATOM 752 N N . VAL A 1 99 ? 14.308 5.456 -15.629 1.00 74.69 99 VAL A N 1
ATOM 753 C CA . VAL A 1 99 ? 14.191 4.338 -16.575 1.00 74.69 99 VAL A CA 1
ATOM 754 C C . VAL A 1 99 ? 14.789 4.714 -17.931 1.00 74.69 99 VAL A C 1
ATOM 756 O O . VAL A 1 99 ? 15.644 3.993 -18.435 1.00 74.69 99 VAL A O 1
ATOM 759 N N . ASN A 1 100 ? 14.448 5.874 -18.496 1.00 72.00 100 ASN A N 1
ATOM 760 C CA . ASN A 1 100 ? 15.007 6.276 -19.794 1.00 72.00 100 ASN A CA 1
ATOM 761 C C . ASN A 1 100 ? 16.535 6.444 -19.758 1.00 72.00 100 ASN A C 1
ATOM 763 O O . ASN A 1 100 ? 17.235 6.069 -20.704 1.00 72.00 100 ASN A O 1
ATOM 767 N N . ARG A 1 101 ? 17.076 6.954 -18.645 1.00 70.31 101 ARG A N 1
ATOM 768 C CA . ARG A 1 101 ? 18.526 7.097 -18.453 1.00 70.31 101 ARG A CA 1
ATOM 769 C C . ARG A 1 101 ? 19.230 5.746 -18.298 1.00 70.31 101 ARG A C 1
ATOM 771 O O . ARG A 1 101 ? 20.295 5.548 -18.878 1.00 70.31 101 ARG A O 1
ATOM 778 N N . THR A 1 102 ? 18.640 4.811 -17.558 1.00 72.38 102 THR A N 1
ATOM 779 C CA . THR A 1 102 ? 19.210 3.467 -17.353 1.00 72.38 102 THR A CA 1
ATOM 780 C C . THR A 1 102 ? 19.125 2.603 -18.606 1.00 72.38 102 THR A C 1
ATOM 782 O O . THR A 1 102 ? 20.103 1.941 -18.937 1.00 72.38 102 THR A O 1
ATOM 785 N N . VAL A 1 103 ? 18.028 2.669 -19.365 1.00 71.88 103 VAL A N 1
ATOM 786 C CA . VAL A 1 103 ? 17.895 1.986 -20.664 1.00 71.88 103 VAL A CA 1
ATOM 787 C C . VAL A 1 103 ? 18.928 2.508 -21.665 1.00 71.88 103 VAL A C 1
ATOM 789 O O . VAL A 1 103 ? 19.586 1.716 -22.341 1.00 71.88 103 VAL A O 1
ATOM 792 N N . SER A 1 104 ? 19.134 3.828 -21.714 1.00 63.75 104 SER A N 1
ATOM 793 C CA . SER A 1 104 ? 20.151 4.438 -22.581 1.00 63.75 104 SER A CA 1
ATOM 794 C C . SER A 1 104 ? 21.573 4.009 -22.193 1.00 63.75 104 SER A C 1
ATOM 796 O O . SER A 1 104 ? 22.385 3.724 -23.069 1.00 63.75 104 SER A O 1
ATOM 798 N N . GLY A 1 105 ? 21.858 3.894 -20.891 1.00 65.81 105 GLY A N 1
ATOM 799 C CA . GLY A 1 105 ? 23.143 3.410 -20.376 1.00 65.81 105 GLY A CA 1
ATOM 800 C C . GLY A 1 105 ? 23.360 1.901 -20.532 1.00 65.81 105 GLY A C 1
ATOM 801 O O . GLY A 1 105 ? 24.479 1.469 -20.762 1.00 65.81 105 GLY A O 1
ATOM 802 N N . ALA A 1 106 ? 22.311 1.082 -20.459 1.00 68.00 106 ALA A N 1
ATOM 803 C CA . ALA A 1 106 ? 22.416 -0.365 -20.653 1.00 68.00 106 ALA A CA 1
ATOM 804 C C . ALA A 1 106 ? 22.619 -0.732 -22.130 1.00 68.00 106 ALA A C 1
ATOM 806 O O . ALA A 1 106 ? 23.337 -1.681 -22.443 1.00 68.00 106 ALA A O 1
ATOM 807 N N . ARG A 1 107 ? 22.037 0.046 -23.056 1.00 64.31 107 ARG A N 1
ATOM 808 C CA . ARG A 1 107 ? 22.183 -0.173 -24.502 1.00 64.31 107 ARG A CA 1
ATOM 809 C C . ARG A 1 107 ? 23.650 -0.165 -24.942 1.00 64.31 107 ARG A C 1
ATOM 811 O O . ARG A 1 107 ? 24.004 -0.944 -25.817 1.00 64.31 107 ARG A O 1
ATOM 818 N N . THR A 1 108 ? 24.518 0.627 -24.309 1.00 62.03 108 THR A N 1
ATOM 819 C CA . THR A 1 108 ? 25.956 0.666 -24.640 1.00 62.03 108 THR A CA 1
ATOM 820 C C . THR A 1 108 ? 26.697 -0.622 -24.254 1.00 62.03 108 THR A C 1
ATOM 822 O O . THR A 1 108 ? 27.667 -0.979 -24.915 1.00 62.03 108 THR A O 1
ATOM 825 N N . GLY A 1 109 ? 26.225 -1.357 -23.239 1.00 63.72 109 GLY A N 1
ATOM 826 C CA . GLY A 1 109 ? 26.819 -2.624 -22.785 1.00 63.72 109 GLY A CA 1
ATOM 827 C C . GLY A 1 109 ? 26.259 -3.882 -23.461 1.00 63.72 109 GLY A C 1
ATOM 828 O O . GLY A 1 109 ? 26.837 -4.965 -23.331 1.00 63.72 109 GLY A O 1
ATOM 829 N N . LEU A 1 110 ? 25.138 -3.753 -24.177 1.00 67.00 110 LEU A N 1
ATOM 830 C CA . LEU A 1 110 ? 24.442 -4.859 -24.850 1.00 67.00 110 LEU A CA 1
ATOM 831 C C . LEU A 1 110 ? 24.719 -4.935 -26.356 1.00 67.00 110 LEU A C 1
ATOM 833 O O . LEU A 1 110 ? 24.330 -5.912 -26.997 1.00 67.00 110 LEU A O 1
ATOM 837 N N . MET A 1 111 ? 25.401 -3.932 -26.910 1.00 65.62 111 MET A N 1
ATOM 838 C CA . MET A 1 111 ? 25.831 -3.907 -28.306 1.00 65.62 111 MET A CA 1
ATOM 839 C C . MET A 1 111 ? 27.303 -4.331 -28.428 1.00 65.62 111 MET A C 1
ATOM 841 O O . MET A 1 111 ? 28.114 -4.196 -27.506 1.00 65.62 111 MET A O 1
ATOM 845 N N . THR A 1 112 ? 27.663 -4.902 -29.567 1.00 65.94 112 THR A N 1
ATOM 846 C CA . THR A 1 112 ? 29.050 -5.144 -29.970 1.00 65.94 112 THR A CA 1
ATOM 847 C C . THR A 1 112 ? 29.685 -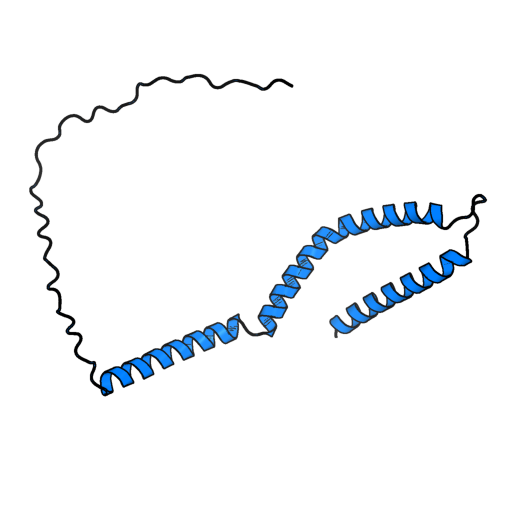3.826 -30.423 1.00 65.94 112 THR A C 1
ATOM 849 O O . THR A 1 112 ? 28.984 -2.850 -30.686 1.00 65.94 112 THR A O 1
ATOM 852 N N . ARG A 1 113 ? 31.021 -3.776 -30.512 1.00 63.31 113 ARG A N 1
ATOM 853 C CA . ARG A 1 113 ? 31.774 -2.603 -30.995 1.00 63.31 113 ARG A CA 1
ATOM 854 C C . ARG A 1 113 ? 31.341 -2.159 -32.404 1.00 63.31 113 ARG A C 1
ATOM 856 O O . ARG A 1 113 ? 31.472 -0.988 -32.735 1.00 63.31 113 ARG A O 1
ATOM 863 N N . ASP A 1 114 ? 30.745 -3.081 -33.153 1.00 69.00 114 ASP A N 1
ATOM 864 C CA . ASP A 1 114 ? 30.285 -2.924 -34.534 1.00 69.00 114 ASP A CA 1
ATOM 865 C C . ASP A 1 114 ? 28.786 -2.556 -34.608 1.00 69.00 114 ASP A C 1
ATOM 867 O O . ASP A 1 114 ? 28.209 -2.457 -35.686 1.00 69.00 114 ASP A O 1
ATOM 871 N N . GLY A 1 115 ? 28.129 -2.375 -33.453 1.00 66.19 115 GLY A N 1
ATOM 872 C CA . GLY A 1 115 ? 26.725 -1.967 -33.340 1.00 66.19 115 GLY A CA 1
ATOM 873 C C . GLY A 1 115 ? 25.697 -3.104 -33.365 1.00 66.19 115 GLY A C 1
ATOM 874 O O . GLY A 1 115 ? 24.510 -2.841 -33.178 1.00 66.19 115 GLY A O 1
ATOM 875 N N . SER A 1 116 ? 26.115 -4.362 -33.546 1.00 72.44 116 SER A N 1
ATOM 876 C CA . SER A 1 116 ? 25.211 -5.521 -33.526 1.00 72.44 116 SER A CA 1
ATOM 877 C C . SER A 1 116 ? 24.782 -5.906 -32.096 1.00 72.44 116 SER A C 1
ATOM 879 O O . SER A 1 116 ? 25.593 -5.818 -31.168 1.00 72.44 116 SER A O 1
ATOM 881 N N . PRO A 1 117 ? 23.529 -6.344 -31.867 1.00 71.94 117 PRO A N 1
ATOM 882 C CA . PRO A 1 117 ? 23.093 -6.844 -30.561 1.00 71.94 117 PRO A CA 1
ATOM 883 C C . PRO A 1 117 ? 23.895 -8.085 -30.152 1.00 71.94 117 PRO A C 1
ATOM 885 O O . PRO A 1 117 ? 24.141 -8.942 -30.992 1.00 71.94 117 PRO A O 1
ATOM 888 N N . ARG A 1 118 ? 24.267 -8.214 -28.870 1.00 75.69 118 ARG A N 1
ATOM 889 C CA . ARG A 1 118 ? 24.904 -9.430 -28.323 1.00 75.69 118 ARG A CA 1
ATOM 890 C C . ARG A 1 118 ? 23.834 -10.421 -27.842 1.00 75.69 118 ARG A C 1
ATOM 892 O O . ARG A 1 118 ? 23.360 -10.266 -26.707 1.00 75.69 118 ARG A O 1
ATOM 899 N N . PRO A 1 119 ? 23.409 -11.410 -28.653 1.00 71.69 119 PRO A N 1
ATOM 900 C CA . PRO A 1 119 ? 22.284 -12.281 -28.308 1.00 71.69 119 PRO A CA 1
ATOM 901 C C . PRO A 1 119 ? 22.543 -13.098 -27.036 1.00 71.69 119 PRO A C 1
ATOM 903 O O . PRO A 1 119 ? 21.615 -13.308 -26.256 1.00 71.69 119 PRO A O 1
ATOM 906 N N . GLU A 1 120 ? 23.803 -13.446 -26.753 1.00 75.38 120 GLU A N 1
ATOM 907 C CA . GLU A 1 120 ? 24.213 -14.201 -25.560 1.00 75.38 120 GLU A CA 1
ATOM 908 C C . GLU A 1 120 ? 23.877 -13.462 -24.256 1.00 75.38 120 GLU A C 1
ATOM 910 O O . GLU A 1 120 ? 23.697 -14.084 -23.212 1.00 75.38 120 GLU A O 1
ATOM 915 N N . ARG A 1 121 ? 23.781 -12.126 -24.303 1.00 80.31 121 ARG A N 1
ATOM 916 C CA . ARG A 1 121 ? 23.467 -11.275 -23.142 1.00 80.31 121 ARG A CA 1
ATOM 917 C C . ARG A 1 121 ? 22.046 -10.732 -23.188 1.00 80.31 121 ARG A C 1
ATOM 919 O O . ARG A 1 121 ? 21.436 -10.510 -22.146 1.00 80.31 121 ARG A O 1
ATOM 926 N N . LEU A 1 122 ? 21.512 -10.521 -24.387 1.00 78.25 122 LEU A N 1
ATOM 927 C CA . LEU A 1 122 ? 20.212 -9.894 -24.581 1.00 78.25 122 LEU A CA 1
ATOM 928 C C . LEU A 1 122 ? 19.054 -10.855 -24.281 1.00 78.25 122 LEU A C 1
ATOM 930 O O . LEU A 1 122 ? 18.072 -10.437 -23.670 1.00 78.25 122 LEU A O 1
ATOM 934 N N . ILE A 1 123 ? 19.185 -12.137 -24.641 1.00 83.25 123 ILE A N 1
ATOM 935 C CA . ILE A 1 123 ? 18.134 -13.145 -24.427 1.00 83.25 123 ILE A CA 1
ATOM 936 C C . ILE A 1 123 ? 17.834 -13.353 -22.927 1.00 83.25 123 ILE A C 1
ATOM 938 O O . ILE A 1 123 ? 16.666 -13.234 -22.549 1.00 83.25 123 ILE A O 1
ATOM 942 N N . PRO A 1 124 ? 18.823 -13.578 -22.035 1.00 85.81 124 PRO A N 1
ATOM 943 C CA . PRO A 1 124 ? 18.552 -13.746 -20.605 1.00 85.81 124 PRO A CA 1
ATOM 944 C C . PRO A 1 124 ? 17.899 -12.512 -19.971 1.00 85.81 124 PRO A C 1
ATOM 946 O O . PRO A 1 124 ? 16.956 -12.634 -19.192 1.00 85.81 124 PRO A O 1
ATOM 949 N N . ILE A 1 125 ? 18.362 -11.313 -20.340 1.00 83.50 125 ILE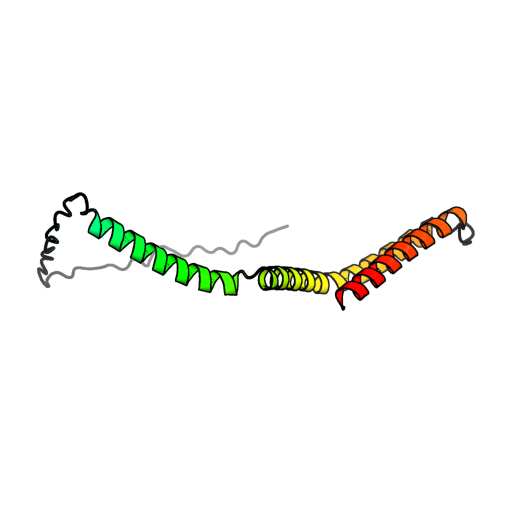 A N 1
ATOM 950 C CA . ILE A 1 125 ? 17.817 -10.051 -19.822 1.00 83.50 125 ILE A CA 1
ATOM 951 C C . ILE A 1 125 ? 16.373 -9.859 -20.286 1.00 83.50 125 ILE A C 1
ATOM 953 O O . ILE A 1 125 ? 15.518 -9.487 -19.482 1.00 83.50 125 ILE A O 1
ATOM 957 N N . ALA A 1 126 ? 16.085 -10.142 -21.559 1.00 83.88 126 ALA A N 1
ATOM 958 C CA . ALA A 1 126 ? 14.736 -10.055 -22.103 1.00 83.88 126 ALA A CA 1
ATOM 959 C C . ALA A 1 126 ? 13.779 -11.018 -21.387 1.00 83.88 126 ALA A C 1
ATOM 961 O O . ALA A 1 126 ? 12.679 -10.616 -21.014 1.00 83.88 126 ALA A O 1
ATOM 962 N N . LEU A 1 127 ? 14.208 -12.255 -21.120 1.00 90.75 127 LEU A N 1
ATOM 963 C CA . LEU A 1 127 ? 13.399 -13.234 -20.391 1.00 90.75 127 LEU A CA 1
ATOM 964 C C . LEU A 1 127 ? 13.089 -12.782 -18.961 1.00 90.75 127 LEU A C 1
ATOM 966 O O . LEU A 1 127 ? 11.934 -12.841 -18.538 1.00 90.75 127 LEU A O 1
ATOM 970 N N . VAL A 1 128 ? 14.089 -12.279 -18.230 1.00 91.50 128 VAL A N 1
ATOM 971 C CA . VAL A 1 128 ? 13.883 -11.740 -16.877 1.00 91.50 128 VAL A CA 1
ATOM 972 C C . VAL A 1 128 ? 12.933 -10.544 -16.915 1.00 91.50 128 VAL A C 1
ATOM 974 O O . VAL A 1 128 ? 11.983 -10.495 -16.134 1.00 91.50 128 VAL A O 1
ATOM 977 N N . ALA A 1 129 ? 13.132 -9.609 -17.848 1.00 87.50 129 ALA A N 1
ATOM 978 C CA . ALA A 1 129 ? 12.268 -8.442 -17.994 1.00 87.50 129 ALA A CA 1
ATOM 979 C C . ALA A 1 129 ? 10.809 -8.845 -18.263 1.00 87.50 129 ALA A C 1
ATOM 981 O O . ALA A 1 129 ? 9.901 -8.359 -17.589 1.00 87.50 129 ALA A O 1
ATOM 982 N N . VAL A 1 130 ? 10.582 -9.778 -19.191 1.00 92.25 130 VAL A N 1
ATOM 983 C CA . VAL A 1 130 ? 9.246 -10.303 -19.503 1.00 92.25 130 VAL A CA 1
ATOM 984 C C . VAL A 1 130 ? 8.627 -11.001 -18.291 1.00 92.25 130 VAL A C 1
ATOM 986 O O . VAL A 1 130 ? 7.457 -10.762 -17.992 1.00 92.25 130 VAL A O 1
ATOM 989 N N . GLY A 1 131 ? 9.396 -11.803 -17.548 1.00 95.06 131 GLY A N 1
ATOM 990 C CA . GLY A 1 131 ? 8.922 -12.463 -16.329 1.00 95.06 131 GLY A CA 1
ATOM 991 C C . GLY A 1 131 ? 8.477 -11.470 -15.251 1.00 95.06 131 GLY A C 1
ATOM 992 O O . GLY A 1 131 ? 7.387 -11.604 -14.692 1.00 95.06 131 GLY A O 1
ATOM 993 N N . VAL A 1 132 ? 9.275 -10.427 -15.007 1.00 94.25 132 VAL A N 1
ATOM 994 C CA . VAL A 1 132 ? 8.943 -9.360 -14.050 1.00 94.25 132 VAL A CA 1
ATOM 995 C C . VAL A 1 132 ? 7.684 -8.610 -14.485 1.00 94.25 132 VAL A C 1
ATOM 997 O O . VAL A 1 132 ? 6.771 -8.425 -13.681 1.00 94.25 132 VAL A O 1
ATOM 1000 N N . VAL A 1 133 ? 7.591 -8.216 -15.759 1.00 92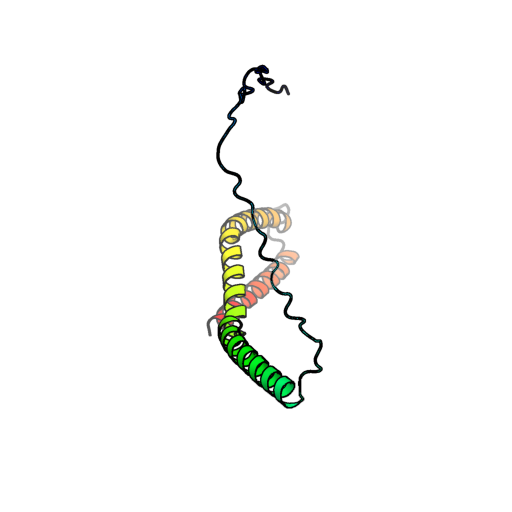.62 133 VAL A N 1
ATOM 1001 C CA . VAL A 1 133 ? 6.412 -7.517 -16.293 1.00 92.62 133 VAL A CA 1
ATOM 1002 C C . VAL A 1 133 ? 5.163 -8.392 -16.188 1.00 92.62 133 VAL A C 1
ATOM 1004 O O . VAL A 1 133 ? 4.131 -7.926 -15.705 1.00 92.62 133 VAL A O 1
ATOM 1007 N N . GLY A 1 134 ? 5.253 -9.668 -16.568 1.00 93.06 134 GLY A N 1
ATOM 1008 C CA . GLY A 1 134 ? 4.151 -10.621 -16.451 1.00 93.06 134 GLY A CA 1
ATOM 1009 C C . GLY A 1 134 ? 3.664 -10.774 -15.009 1.00 93.06 134 GLY A C 1
ATOM 1010 O O . GLY A 1 134 ? 2.458 -10.730 -14.757 1.00 93.06 134 GLY A O 1
ATOM 1011 N N . LEU A 1 135 ? 4.589 -10.864 -14.049 1.00 94.31 135 LEU A N 1
ATOM 1012 C CA . LEU A 1 135 ? 4.264 -10.945 -12.626 1.00 94.31 135 LEU A CA 1
ATOM 1013 C C . LEU A 1 135 ? 3.565 -9.676 -12.121 1.00 94.31 135 LEU A C 1
ATOM 1015 O O . LEU A 1 135 ? 2.562 -9.766 -11.410 1.00 94.31 135 LEU A O 1
ATOM 1019 N N . LEU A 1 136 ? 4.053 -8.496 -12.512 1.00 89.00 136 LEU A N 1
ATOM 1020 C CA . LEU A 1 136 ? 3.447 -7.215 -12.142 1.00 89.00 136 LEU A CA 1
ATOM 1021 C C . LEU A 1 136 ? 2.028 -7.078 -12.707 1.00 89.00 136 LEU A C 1
ATOM 1023 O O . LEU A 1 136 ? 1.109 -6.701 -11.976 1.00 89.00 136 LEU A O 1
ATOM 1027 N N . VAL A 1 137 ? 1.826 -7.432 -13.979 1.00 91.38 137 VAL A N 1
ATOM 1028 C CA . VAL A 1 137 ? 0.509 -7.404 -14.633 1.00 91.38 137 VAL A CA 1
ATOM 1029 C C . VAL A 1 137 ? -0.454 -8.382 -13.959 1.00 91.38 137 VAL A C 1
ATOM 1031 O O . VAL A 1 137 ? -1.589 -8.015 -13.639 1.00 91.38 137 VAL A O 1
ATOM 1034 N N . LEU A 1 138 ? -0.011 -9.613 -13.689 1.00 93.06 138 LEU A N 1
ATOM 1035 C CA . LEU A 1 138 ? -0.838 -10.628 -13.040 1.00 93.06 138 LEU A CA 1
ATOM 1036 C C . LEU A 1 138 ? -1.200 -10.233 -11.601 1.00 93.06 138 LEU A C 1
ATOM 1038 O O . LEU A 1 138 ? -2.359 -10.359 -11.197 1.00 93.06 138 LEU A O 1
ATOM 1042 N N . GLY A 1 139 ? -0.240 -9.692 -10.847 1.00 85.12 139 GLY A N 1
ATOM 1043 C CA . GLY A 1 139 ? -0.457 -9.174 -9.498 1.00 85.12 139 GLY A CA 1
ATOM 1044 C C . GLY A 1 139 ? -1.435 -7.999 -9.476 1.00 85.12 139 GLY A C 1
ATOM 1045 O O . GLY A 1 139 ? -2.360 -7.976 -8.662 1.00 85.12 139 GLY A O 1
ATOM 1046 N N . ALA A 1 140 ? -1.302 -7.058 -10.416 1.00 81.38 140 ALA A N 1
ATOM 1047 C CA . ALA A 1 140 ? -2.227 -5.937 -10.561 1.00 81.38 140 ALA A CA 1
ATOM 1048 C C . ALA A 1 140 ? -3.646 -6.400 -10.926 1.00 81.38 140 ALA A C 1
ATOM 1050 O O . ALA A 1 140 ? -4.622 -5.876 -10.384 1.00 81.38 140 ALA A O 1
ATOM 1051 N N . ARG A 1 141 ? -3.775 -7.413 -11.795 1.00 82.50 141 ARG A N 1
ATOM 1052 C CA . ARG A 1 141 ? -5.067 -8.002 -12.178 1.00 82.50 141 ARG A CA 1
ATOM 1053 C C . ARG A 1 141 ? -5.740 -8.719 -11.010 1.00 82.50 141 ARG A C 1
ATOM 1055 O O . ARG A 1 141 ? -6.933 -8.519 -10.796 1.00 82.50 141 ARG A O 1
ATOM 1062 N N . ARG A 1 142 ? -4.989 -9.513 -10.237 1.00 76.38 142 ARG A N 1
ATOM 1063 C CA . ARG A 1 142 ? -5.507 -10.228 -9.056 1.00 76.38 142 ARG A CA 1
ATOM 1064 C C . ARG A 1 142 ? -5.993 -9.273 -7.969 1.00 76.38 142 ARG A C 1
ATOM 1066 O O . ARG A 1 142 ? -6.912 -9.611 -7.249 1.00 76.38 142 ARG A O 1
ATOM 1073 N N . ARG A 1 143 ? -5.402 -8.081 -7.875 1.00 66.94 143 ARG A N 1
ATOM 1074 C CA . ARG A 1 143 ? -5.761 -7.052 -6.888 1.00 66.94 143 ARG A CA 1
ATOM 1075 C C . ARG A 1 143 ? -7.036 -6.265 -7.230 1.00 66.94 143 ARG A C 1
ATOM 1077 O O . ARG A 1 143 ? -7.513 -5.517 -6.378 1.00 66.94 143 ARG A O 1
ATOM 1084 N N . ARG A 1 144 ? -7.515 -6.354 -8.479 1.00 65.69 144 ARG A N 1
ATOM 1085 C CA . ARG A 1 144 ? -8.748 -5.702 -8.961 1.00 65.69 144 ARG A CA 1
ATOM 1086 C C . ARG A 1 144 ? -9.982 -6.610 -8.908 1.00 65.69 144 ARG A C 1
ATOM 1088 O O . ARG A 1 144 ? -11.079 -6.101 -9.107 1.00 65.69 144 ARG A O 1
ATOM 1095 N N . ARG A 1 145 ? -9.800 -7.916 -8.707 1.00 55.38 145 ARG A N 1
ATOM 1096 C CA . ARG A 1 145 ? -10.879 -8.861 -8.391 1.00 55.38 145 ARG A CA 1
ATOM 1097 C C . ARG A 1 145 ? -10.949 -9.036 -6.883 1.00 55.38 145 ARG A C 1
ATOM 1099 O O . ARG A 1 145 ? -12.073 -9.256 -6.399 1.00 55.38 145 ARG A O 1
#

Sequence (145 aa):
MRIDHGGGAVPESSRPDHQDGKSGGSSRYEVEKPKAKESKAKAEGPEEIEARIRHRRAVLADTLDE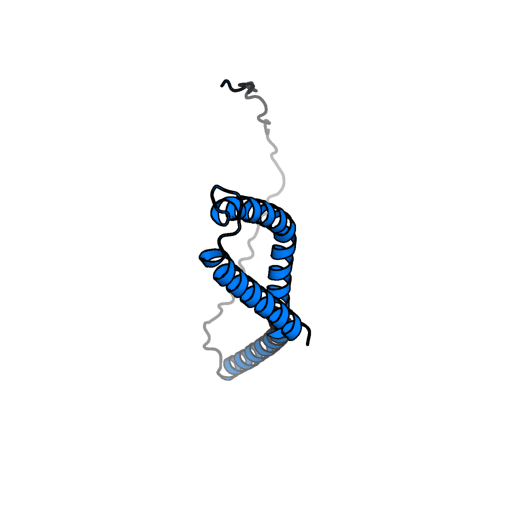LAVRVHPKTIVGDVRTRALSVVDRRAGQAYIAVNRTVSGARTGLMTRDGSPRPERLIPIALVAVGVVGLLVLGARRRRR

Organism: NCBI:txid1472722

Foldseek 3Di:
DDDDDDDDDDDPDDDDDDDDDDDDDPPPPPPPPPPPPPPPVPVPPPVRVVVVVVVVVVVVVVVVVVCCVCVVVVNVVVVVVVVVVVVVVVCVVVVVVVVVVVVVVVLVVQADPVGHGDCVPVVVVVVVVVVVVVVVVVVVVVVVD

Radius of gyration: 38.03 Å; chains: 1; bounding box: 53×68×90 Å

pLDDT: mean 70.69, std 15.35, range [42.94, 95.62]

InterPro domains:
  IPR022062 Protein of unknown function DUF3618 [PF12277] (45-85)